Protein 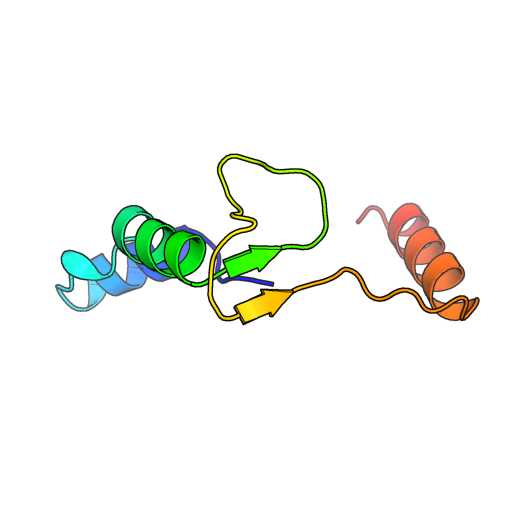AF-A0A177HC45-F1 (afdb_monomer_lite)

Foldseek 3Di:
DDDDQCVQCVCCVVVVPVCSHPVNVQVVVQQQEQEPDDDDPSHHNDHDDY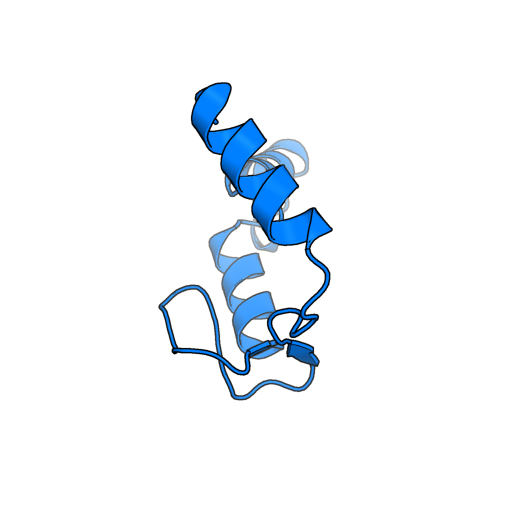DYDDPDPPCVVVVVVVVCVVVVD

pLDDT: mean 90.94, std 5.61, range [72.75, 98.12]

Sequence (73 aa):
MRGYRFDYDGWAKDFDLPERRFDKCLSYFIQGENYKSARNPWRRNAGRLTLKHACSSAPLFDVFLEAGRQSGQ

Radius of gyration: 16.54 Å; chains: 1; bounding box: 41×25×33 Å

Structure (mmCIF, N/CA/C/O backbone):
data_AF-A0A177HC45-F1
#
_entry.id   AF-A0A177HC45-F1
#
loop_
_atom_site.group_PDB
_atom_site.id
_atom_site.type_symbol
_atom_site.label_atom_id
_atom_site.label_alt_id
_atom_site.label_comp_id
_atom_site.label_asym_id
_atom_site.label_entity_id
_atom_site.label_seq_id
_atom_site.pdbx_PDB_ins_code
_atom_site.Cartn_x
_atom_site.Cartn_y
_atom_site.Cartn_z
_atom_site.occupancy
_atom_site.B_iso_or_equiv
_atom_site.auth_seq_id
_atom_site.auth_comp_id
_atom_site.auth_asym_id
_atom_site.auth_atom_id
_atom_site.pdbx_PDB_model_num
ATOM 1 N N . MET A 1 1 ? 2.938 1.886 -4.787 1.00 77.12 1 MET A N 1
ATOM 2 C CA . MET A 1 1 ? 2.987 1.989 -3.313 1.00 77.12 1 MET A CA 1
ATOM 3 C C . MET A 1 1 ? 1.555 2.151 -2.797 1.00 77.12 1 MET A C 1
ATOM 5 O O . MET A 1 1 ? 0.718 2.595 -3.574 1.00 77.12 1 MET A O 1
ATOM 9 N N . ARG A 1 2 ? 1.249 1.730 -1.566 1.00 87.50 2 ARG A N 1
ATOM 10 C CA . ARG A 1 2 ? -0.020 2.020 -0.862 1.00 87.50 2 ARG A CA 1
ATOM 11 C C . ARG A 1 2 ? 0.326 2.649 0.491 1.00 87.50 2 ARG A C 1
ATOM 13 O O . ARG A 1 2 ? 1.466 2.489 0.922 1.00 87.50 2 ARG A O 1
ATOM 20 N N . GLY A 1 3 ? -0.633 3.326 1.121 1.00 89.50 3 GLY A N 1
ATOM 21 C CA . GLY A 1 3 ? -0.470 3.818 2.491 1.00 89.50 3 GLY A CA 1
ATOM 22 C C . GLY A 1 3 ? -0.221 2.677 3.479 1.00 89.50 3 GLY A C 1
ATOM 23 O O . GLY A 1 3 ? -0.542 1.514 3.194 1.00 89.50 3 GLY A O 1
ATOM 24 N N . TYR A 1 4 ? 0.359 3.008 4.627 1.00 92.12 4 TYR A N 1
ATOM 25 C CA . TYR A 1 4 ? 0.604 2.055 5.696 1.00 92.12 4 TYR A CA 1
ATOM 26 C C . TYR A 1 4 ? -0.678 1.783 6.483 1.00 92.12 4 TYR A C 1
ATOM 28 O O . TYR A 1 4 ? -1.606 2.587 6.495 1.00 92.12 4 TYR A O 1
ATOM 36 N N . ARG A 1 5 ? -0.748 0.636 7.166 1.00 94.31 5 ARG A N 1
ATOM 37 C CA . ARG A 1 5 ? -1.944 0.240 7.923 1.00 94.31 5 ARG A CA 1
ATOM 38 C C . ARG A 1 5 ? -2.378 1.303 8.936 1.00 94.31 5 ARG A C 1
ATOM 40 O O . ARG A 1 5 ? -3.567 1.601 9.025 1.00 94.31 5 ARG A O 1
ATOM 47 N N . PHE A 1 6 ? -1.420 1.860 9.675 1.00 95.31 6 PHE A N 1
ATOM 48 C CA . PHE A 1 6 ? -1.706 2.840 10.722 1.00 95.31 6 PHE A CA 1
ATOM 49 C C . PHE A 1 6 ? -2.247 4.161 10.183 1.00 95.31 6 PHE A C 1
ATOM 51 O O . PHE A 1 6 ? -2.969 4.825 10.915 1.00 95.31 6 PHE A O 1
ATOM 58 N N . ASP A 1 7 ? -1.988 4.499 8.919 1.00 95.44 7 ASP A N 1
ATOM 59 C CA . ASP A 1 7 ? -2.565 5.699 8.309 1.00 95.44 7 ASP A CA 1
ATOM 60 C C . ASP A 1 7 ? -4.096 5.569 8.258 1.00 95.44 7 ASP A C 1
ATOM 62 O O . ASP A 1 7 ? -4.826 6.430 8.742 1.00 95.44 7 ASP A O 1
ATOM 66 N N . TYR A 1 8 ? -4.593 4.434 7.753 1.00 96.06 8 TYR A N 1
ATOM 67 C CA . TYR A 1 8 ? -6.031 4.175 7.633 1.00 96.06 8 TYR A CA 1
ATOM 68 C C . TYR A 1 8 ? -6.704 3.956 8.987 1.00 96.06 8 TYR A C 1
ATOM 70 O O . TYR A 1 8 ? -7.775 4.504 9.237 1.00 96.06 8 TYR A O 1
ATOM 78 N N . ASP A 1 9 ? -6.090 3.147 9.856 1.00 96.44 9 ASP A N 1
ATOM 79 C CA . ASP A 1 9 ? -6.648 2.863 11.181 1.00 96.44 9 ASP A CA 1
ATOM 80 C C . ASP A 1 9 ? -6.638 4.127 12.066 1.00 96.44 9 ASP A C 1
ATOM 82 O O . ASP A 1 9 ? -7.582 4.345 12.827 1.00 96.44 9 ASP A O 1
ATOM 86 N N . GLY A 1 10 ? -5.624 4.989 11.915 1.00 96.62 10 GLY A N 1
ATOM 87 C CA . GLY A 1 10 ? -5.540 6.304 12.553 1.00 96.62 10 GLY A CA 1
ATOM 88 C C . GLY A 1 10 ? -6.655 7.234 12.089 1.00 96.62 10 GLY A C 1
ATOM 89 O O . GLY A 1 10 ? -7.451 7.680 12.908 1.00 96.62 10 GLY A O 1
ATOM 90 N N . TRP A 1 11 ? -6.815 7.440 10.777 1.00 95.31 11 TRP A N 1
ATOM 91 C CA . TRP A 1 11 ? -7.906 8.273 10.253 1.00 95.31 11 TRP A CA 1
ATOM 92 C C . TRP A 1 11 ? -9.292 7.751 10.628 1.00 95.31 11 TRP A C 1
ATOM 94 O O . TRP A 1 11 ? -10.180 8.532 10.963 1.00 95.31 11 TRP A O 1
ATOM 104 N N . ALA A 1 12 ? -9.490 6.431 10.593 1.00 97.12 12 ALA A N 1
ATOM 105 C CA . ALA A 1 12 ? -10.752 5.821 10.991 1.00 97.12 12 ALA A CA 1
ATOM 106 C C . ALA A 1 12 ? -11.107 6.129 12.451 1.00 97.12 12 ALA A C 1
ATOM 108 O O . ALA A 1 12 ? -12.283 6.280 12.772 1.00 97.12 12 ALA A O 1
ATOM 109 N N . LYS A 1 13 ? -10.100 6.218 13.326 1.00 96.81 13 LYS A N 1
ATOM 110 C CA . LYS A 1 13 ? -10.272 6.567 14.735 1.00 96.81 13 LYS A CA 1
ATOM 111 C C . LYS A 1 13 ? -10.470 8.070 14.928 1.00 96.81 13 LYS A C 1
ATOM 113 O O . LYS A 1 13 ? -11.415 8.463 15.600 1.00 96.81 13 LYS A O 1
ATOM 118 N N . ASP A 1 14 ? -9.594 8.885 14.354 1.00 98.12 14 ASP A N 1
ATOM 119 C CA . ASP A 1 14 ? -9.530 10.324 14.630 1.00 98.12 14 ASP A CA 1
ATOM 120 C C . ASP A 1 14 ? -10.739 11.087 14.068 1.00 98.12 14 ASP A C 1
ATOM 122 O O . ASP A 1 14 ? -11.120 12.123 14.608 1.00 98.12 14 ASP A O 1
ATOM 126 N N . PHE A 1 15 ? -11.367 10.559 13.012 1.00 97.12 15 PHE A N 1
ATOM 127 C CA . PHE A 1 15 ? -12.511 11.182 12.337 1.00 97.12 15 PHE A CA 1
ATOM 128 C C . PHE A 1 15 ? -13.816 10.378 12.445 1.00 97.12 15 PHE A C 1
ATOM 130 O O . PHE A 1 15 ? -14.773 10.701 11.747 1.00 97.12 15 PHE A O 1
ATOM 137 N N . ASP A 1 16 ? -13.856 9.335 13.281 1.00 96.50 16 ASP A N 1
ATOM 138 C CA . ASP A 1 16 ? -15.014 8.438 13.446 1.00 96.50 16 ASP A CA 1
ATOM 139 C C . ASP A 1 16 ? -15.523 7.840 12.114 1.00 96.50 16 ASP A C 1
ATOM 141 O O . ASP A 1 16 ? -16.694 7.910 11.743 1.00 96.50 16 ASP A O 1
ATOM 145 N N . LEU A 1 17 ? -14.598 7.248 11.347 1.00 96.00 17 LEU A N 1
ATOM 146 C CA . LEU A 1 17 ? -14.851 6.662 10.025 1.00 96.00 17 LEU A CA 1
ATOM 147 C C . LEU A 1 17 ? -14.600 5.141 10.036 1.00 96.00 17 LEU A C 1
ATOM 149 O O . LEU A 1 17 ? -13.641 4.672 9.413 1.00 96.00 17 LEU A O 1
ATOM 153 N N . PRO A 1 18 ? -15.442 4.323 10.695 1.00 93.25 18 PRO A N 1
ATOM 154 C CA . PRO A 1 18 ? -15.193 2.885 10.866 1.00 93.25 18 PRO A CA 1
ATOM 155 C C . PRO A 1 18 ? -15.094 2.115 9.539 1.00 93.25 18 PRO A C 1
ATOM 157 O O . PRO A 1 18 ? -14.324 1.161 9.430 1.00 93.25 18 PRO A O 1
ATOM 160 N N . GLU A 1 19 ? -15.790 2.574 8.496 1.00 94.38 19 GLU A N 1
ATOM 161 C CA . GLU A 1 19 ? -15.740 1.986 7.148 1.00 94.38 19 GLU A CA 1
ATOM 162 C C . GLU A 1 19 ? -14.458 2.324 6.368 1.00 94.38 19 GLU A C 1
ATOM 164 O O . GLU A 1 19 ? -14.236 1.826 5.263 1.00 94.38 19 GLU A O 1
ATOM 169 N N . ARG A 1 20 ? -13.592 3.178 6.924 1.00 91.06 20 ARG A N 1
ATOM 170 C CA . ARG A 1 20 ? -12.300 3.557 6.333 1.00 91.06 20 ARG A CA 1
ATOM 171 C C . ARG A 1 20 ? -11.112 2.838 6.971 1.00 91.06 20 ARG A C 1
ATOM 173 O O . ARG A 1 20 ? -9.978 3.113 6.583 1.00 91.06 20 ARG A O 1
ATOM 180 N N . ARG A 1 21 ? -11.358 1.889 7.883 1.00 95.50 21 ARG A N 1
ATOM 181 C CA . ARG A 1 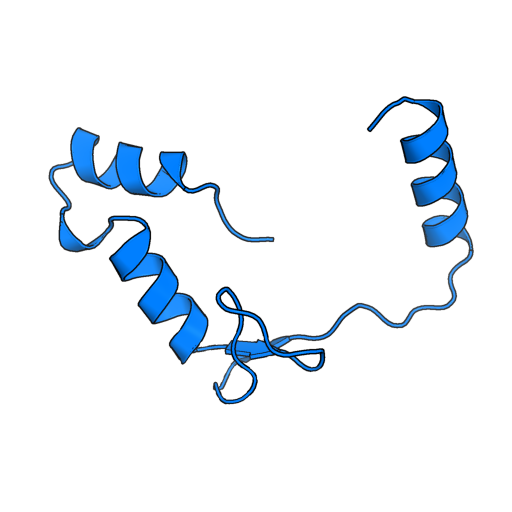21 ? -10.314 1.028 8.458 1.00 95.50 21 ARG A CA 1
ATOM 182 C C . ARG A 1 21 ? -9.543 0.268 7.385 1.00 95.50 21 ARG A C 1
ATOM 184 O O . ARG A 1 21 ? -10.041 0.018 6.280 1.00 95.50 21 ARG A O 1
ATOM 191 N N . PHE A 1 22 ? -8.310 -0.111 7.715 1.00 95.50 22 PHE A N 1
ATOM 192 C CA . PHE A 1 22 ? -7.391 -0.709 6.753 1.00 95.50 22 PHE A CA 1
ATOM 193 C C . PHE A 1 22 ? -7.954 -1.964 6.074 1.00 95.50 22 PHE A C 1
ATOM 195 O O . PHE A 1 22 ? -7.770 -2.137 4.874 1.00 95.50 22 PHE A O 1
ATOM 202 N N . ASP A 1 23 ? -8.671 -2.824 6.797 1.00 93.94 23 ASP A N 1
ATOM 203 C CA . ASP A 1 23 ? -9.275 -4.055 6.270 1.00 93.94 23 ASP A CA 1
ATOM 204 C C . ASP A 1 23 ? -10.366 -3.784 5.216 1.00 93.94 23 ASP A C 1
ATOM 206 O O . ASP A 1 23 ? -10.446 -4.480 4.193 1.00 93.94 23 ASP A O 1
ATOM 210 N N . LYS A 1 24 ? -11.160 -2.725 5.420 1.00 94.69 24 LYS A N 1
ATOM 211 C CA . LYS A 1 24 ? -12.187 -2.267 4.472 1.00 94.69 24 LYS A CA 1
ATOM 212 C C . LYS A 1 24 ? -11.548 -1.677 3.219 1.00 94.69 24 LYS A C 1
ATOM 214 O O . LYS A 1 24 ? -11.854 -2.095 2.099 1.00 94.69 24 LYS A O 1
ATOM 219 N N . CYS A 1 25 ? -10.593 -0.768 3.410 1.00 94.44 25 CYS A N 1
ATOM 220 C CA . CYS A 1 25 ? -9.843 -0.138 2.326 1.00 94.44 25 CYS A CA 1
ATOM 221 C C . CYS A 1 25 ? -9.054 -1.168 1.502 1.00 94.44 25 CYS A C 1
ATOM 223 O O . CYS A 1 25 ? -9.086 -1.141 0.272 1.00 94.44 25 CYS A O 1
ATOM 225 N N . LEU A 1 26 ? -8.394 -2.124 2.159 1.00 93.69 26 LEU A N 1
ATOM 226 C CA . LEU A 1 26 ? -7.639 -3.184 1.498 1.00 93.69 26 LEU A CA 1
ATOM 227 C C . LEU A 1 26 ? -8.533 -4.036 0.598 1.00 93.69 26 LEU A C 1
ATOM 229 O O . LEU A 1 26 ? -8.170 -4.294 -0.550 1.00 93.69 26 LEU A O 1
ATOM 233 N N . SER A 1 27 ? -9.707 -4.432 1.091 1.00 92.69 27 SER A N 1
ATOM 234 C CA . SER A 1 27 ? -10.672 -5.209 0.308 1.00 92.69 27 SER A CA 1
ATOM 235 C C . SER A 1 27 ? -11.109 -4.459 -0.950 1.00 92.69 27 SER A C 1
ATOM 237 O O . SER A 1 27 ? -11.198 -5.058 -2.023 1.00 92.69 27 SER A O 1
ATOM 239 N N . TYR A 1 28 ? -11.334 -3.147 -0.851 1.00 92.12 28 TYR A N 1
ATOM 240 C CA . TYR A 1 28 ? -11.623 -2.294 -2.004 1.00 92.12 28 TYR A CA 1
ATOM 241 C C . TYR A 1 28 ? -10.449 -2.249 -3.000 1.00 92.12 28 TYR A C 1
ATOM 243 O O . TYR A 1 28 ? -10.639 -2.482 -4.197 1.00 92.12 28 TYR A O 1
ATOM 251 N N . PHE A 1 29 ? -9.216 -2.034 -2.525 1.00 92.12 29 PHE A N 1
ATOM 252 C CA . PHE A 1 29 ? -8.033 -1.981 -3.393 1.00 92.12 29 PHE A CA 1
ATOM 253 C C . PHE A 1 29 ? -7.770 -3.302 -4.120 1.00 92.12 29 PHE A C 1
ATOM 255 O O . PHE A 1 29 ? -7.488 -3.300 -5.318 1.00 92.12 29 PHE A O 1
ATOM 262 N N . ILE A 1 30 ? -7.894 -4.430 -3.419 1.00 91.81 30 ILE A N 1
ATOM 263 C CA . ILE A 1 30 ? -7.721 -5.770 -3.993 1.00 91.81 30 ILE A CA 1
ATOM 264 C C . ILE A 1 30 ? -8.777 -6.033 -5.071 1.00 91.81 30 ILE A C 1
ATOM 266 O O . ILE A 1 30 ? -8.467 -6.627 -6.098 1.00 91.81 30 ILE A O 1
ATOM 270 N N . GLN A 1 31 ? -10.022 -5.588 -4.892 1.00 92.56 31 GLN A N 1
ATOM 271 C CA . GLN A 1 31 ? -11.066 -5.778 -5.904 1.00 92.56 31 GLN A CA 1
ATOM 272 C C . GLN A 1 31 ? -10.775 -5.030 -7.212 1.00 92.56 31 GLN A C 1
ATOM 274 O O . GLN A 1 31 ? -11.023 -5.572 -8.289 1.00 92.56 31 GLN A O 1
ATOM 279 N N . GLY A 1 32 ? -10.226 -3.817 -7.130 1.00 91.38 32 GLY A N 1
ATOM 280 C CA . GLY A 1 32 ? -9.926 -2.989 -8.300 1.00 91.38 32 GLY A CA 1
ATOM 281 C C . GLY A 1 32 ? -8.676 -3.402 -9.084 1.00 91.38 32 GLY A C 1
ATOM 282 O O . GLY A 1 32 ? -8.529 -3.007 -10.241 1.00 91.38 32 GLY A O 1
ATOM 283 N N . GLU A 1 33 ? -7.790 -4.204 -8.498 1.00 93.12 33 GLU A N 1
ATOM 284 C CA . GLU A 1 33 ? -6.437 -4.449 -9.005 1.00 93.12 33 GLU A CA 1
ATOM 285 C C . GLU A 1 33 ? -6.312 -5.670 -9.937 1.00 93.12 33 GLU A C 1
ATOM 287 O O . GLU A 1 33 ? -6.814 -6.765 -9.669 1.00 93.12 33 GLU A O 1
ATOM 292 N N . ASN A 1 34 ? -5.572 -5.489 -11.033 1.00 93.50 34 ASN A N 1
ATOM 293 C CA . ASN A 1 34 ? -5.065 -6.535 -11.918 1.00 93.50 34 ASN A CA 1
ATOM 294 C C . ASN A 1 34 ? -3.539 -6.458 -12.000 1.00 93.50 34 ASN A C 1
ATOM 296 O O . ASN A 1 34 ? -2.961 -5.872 -12.919 1.00 93.50 34 ASN A O 1
ATOM 300 N N . TYR A 1 35 ? -2.890 -7.028 -10.994 1.00 92.25 35 TYR A N 1
ATOM 301 C CA . TYR A 1 35 ? -1.448 -7.113 -10.890 1.00 92.25 35 TYR A CA 1
ATOM 302 C C . TYR A 1 35 ? -0.902 -8.213 -11.805 1.00 92.25 35 TYR A C 1
ATOM 304 O O . TYR A 1 35 ? -1.352 -9.354 -11.772 1.00 92.25 35 TYR A O 1
ATOM 312 N N . LYS A 1 36 ? 0.078 -7.877 -12.646 1.00 88.12 36 LYS A N 1
ATOM 313 C CA . LYS A 1 36 ? 0.645 -8.779 -13.665 1.00 88.12 36 LYS A CA 1
ATOM 314 C C . LYS A 1 36 ? 1.776 -9.679 -13.155 1.00 88.12 36 LYS A C 1
ATOM 316 O O . LYS A 1 36 ? 2.526 -10.218 -13.957 1.00 88.12 36 LYS A O 1
ATOM 321 N N . SER A 1 37 ? 1.908 -9.835 -11.841 1.00 84.38 37 SER A N 1
ATOM 322 C CA . SER A 1 37 ? 2.891 -10.722 -11.206 1.00 84.38 37 SER A CA 1
ATOM 323 C C . SER A 1 37 ? 2.182 -11.745 -10.307 1.00 84.38 37 SER A C 1
ATOM 325 O O . SER A 1 37 ? 0.956 -11.876 -10.353 1.00 84.38 37 SER A O 1
ATOM 327 N N . ALA A 1 38 ? 2.940 -12.513 -9.526 1.00 81.25 38 ALA A N 1
ATOM 328 C CA . ALA A 1 38 ? 2.417 -13.574 -8.678 1.00 81.25 38 ALA A CA 1
ATOM 329 C C . ALA A 1 38 ? 1.332 -13.065 -7.714 1.00 81.25 38 ALA A C 1
ATOM 331 O O . ALA A 1 38 ? 1.433 -11.982 -7.127 1.00 81.25 38 ALA A O 1
ATOM 332 N N . ARG A 1 39 ? 0.286 -13.880 -7.547 1.00 77.31 39 ARG A N 1
ATOM 333 C CA . ARG A 1 39 ? -0.801 -13.603 -6.609 1.00 77.31 39 ARG A CA 1
ATOM 334 C C . ARG A 1 39 ? -0.277 -13.693 -5.177 1.00 77.31 39 ARG A C 1
ATOM 336 O O . ARG A 1 39 ? 0.452 -14.618 -4.837 1.00 77.31 39 ARG A O 1
ATOM 343 N N . ASN A 1 40 ? -0.709 -12.774 -4.324 1.00 84.38 40 ASN A N 1
ATOM 344 C CA . ASN A 1 40 ? -0.475 -12.836 -2.884 1.00 84.38 40 ASN A CA 1
ATOM 345 C C . ASN A 1 40 ? -1.714 -12.306 -2.132 1.00 84.38 40 ASN A C 1
ATOM 347 O O . ASN A 1 40 ? -2.600 -11.736 -2.769 1.00 84.38 40 ASN A O 1
ATOM 351 N N . PRO A 1 41 ? -1.816 -12.473 -0.800 1.00 87.12 41 PRO A N 1
ATOM 352 C CA . PRO A 1 41 ? -2.985 -12.016 -0.037 1.00 87.12 41 PRO A CA 1
ATOM 353 C C . PRO A 1 41 ? -3.270 -10.510 -0.137 1.00 87.12 41 PRO A C 1
ATOM 355 O O . PRO A 1 41 ? -4.378 -10.071 0.146 1.00 87.12 41 PRO A O 1
ATOM 358 N N . TRP A 1 42 ? -2.286 -9.715 -0.559 1.00 88.25 42 TRP A N 1
ATOM 359 C CA . TRP A 1 42 ? -2.354 -8.257 -0.624 1.00 88.25 42 TRP A CA 1
ATOM 360 C C . TRP A 1 42 ? -2.673 -7.727 -2.028 1.00 88.25 42 TRP A C 1
ATOM 362 O O . TRP A 1 42 ? -2.840 -6.514 -2.201 1.00 88.25 42 TRP A O 1
ATOM 372 N N . ARG A 1 43 ? -2.721 -8.606 -3.039 1.00 90.75 43 ARG A N 1
ATOM 373 C CA . ARG A 1 43 ? -2.815 -8.253 -4.460 1.00 90.75 43 ARG A CA 1
ATOM 374 C C . ARG A 1 43 ? -3.756 -9.183 -5.222 1.00 90.75 43 ARG A C 1
ATOM 376 O O . ARG A 1 43 ? -3.810 -10.385 -4.968 1.00 90.75 43 ARG A O 1
ATOM 383 N N . ARG A 1 44 ? -4.459 -8.645 -6.219 1.00 90.19 44 ARG A N 1
ATOM 384 C CA . ARG A 1 44 ? -5.317 -9.428 -7.130 1.00 90.19 44 ARG A CA 1
ATOM 385 C C . ARG A 1 44 ? -4.892 -9.244 -8.579 1.00 90.19 44 ARG A C 1
ATOM 387 O O . ARG A 1 44 ? -4.322 -8.221 -8.935 1.00 90.19 44 ARG A O 1
ATOM 394 N N . ASN A 1 45 ? -5.236 -10.220 -9.420 1.00 91.62 45 ASN A N 1
ATOM 395 C CA . ASN A 1 45 ? -4.880 -10.266 -10.842 1.00 91.62 45 ASN A CA 1
ATOM 396 C C . ASN A 1 45 ? -6.122 -10.172 -11.759 1.00 91.62 45 ASN A C 1
ATOM 398 O O . ASN A 1 45 ? -6.094 -10.645 -12.890 1.00 91.62 45 ASN A O 1
ATOM 402 N N . ALA A 1 46 ? -7.243 -9.628 -11.265 1.00 89.25 46 ALA A N 1
ATOM 403 C CA . ALA A 1 46 ? -8.549 -9.741 -11.937 1.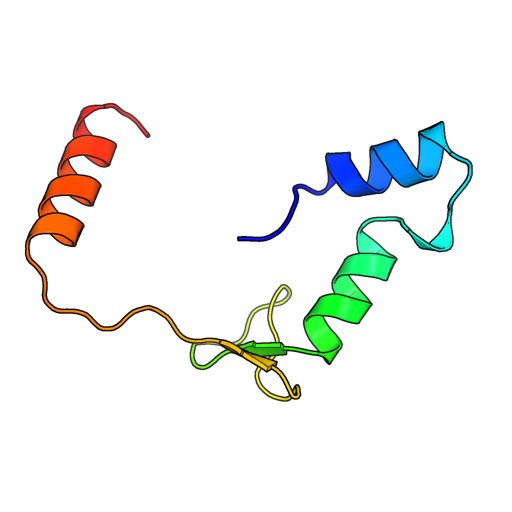00 89.25 46 ALA A CA 1
ATOM 404 C C . ALA A 1 46 ? -9.439 -8.485 -11.849 1.00 89.25 46 ALA A C 1
ATOM 406 O O . ALA A 1 46 ? -10.632 -8.557 -12.126 1.0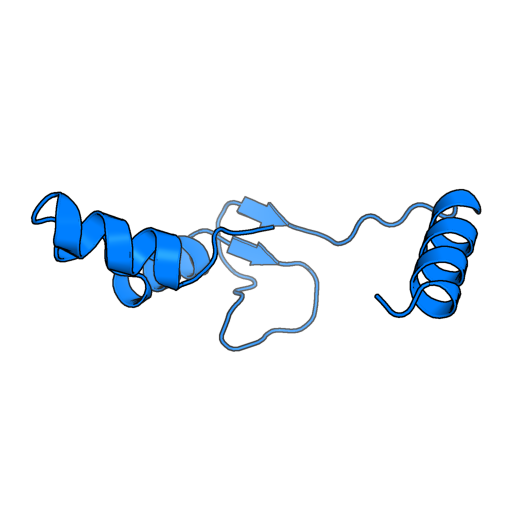0 89.25 46 ALA A O 1
ATOM 407 N N . GLY A 1 47 ? -8.886 -7.344 -11.442 1.00 90.69 47 GLY A N 1
ATOM 408 C CA . GLY A 1 47 ? -9.573 -6.055 -11.433 1.00 90.69 47 GLY A CA 1
ATOM 409 C 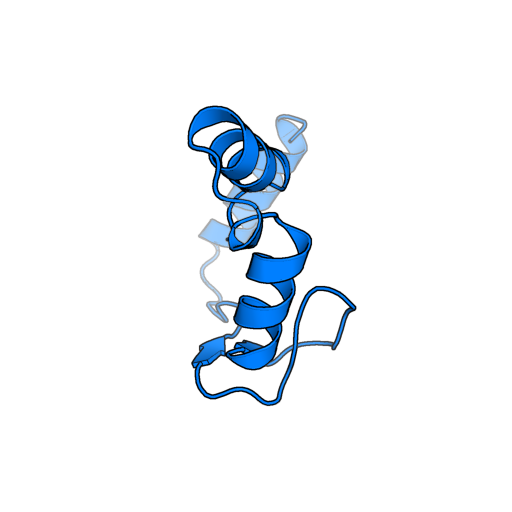C . GLY A 1 47 ? -9.441 -5.270 -12.743 1.00 90.69 47 GLY A C 1
ATOM 410 O O . GLY A 1 47 ? -8.907 -5.746 -13.747 1.00 90.69 47 GLY A O 1
ATOM 411 N N . ARG A 1 48 ? -9.928 -4.029 -12.735 1.00 94.06 48 ARG A N 1
ATOM 412 C CA . ARG A 1 48 ? -9.904 -3.136 -13.908 1.00 94.06 48 ARG A CA 1
ATOM 413 C C . ARG A 1 48 ? -8.593 -2.361 -14.038 1.00 94.06 48 ARG A C 1
ATOM 415 O O . ARG A 1 48 ? -8.201 -2.005 -15.145 1.00 94.06 48 ARG A O 1
ATOM 422 N N . LEU A 1 49 ? -7.909 -2.105 -12.924 1.00 92.38 49 LEU A N 1
ATOM 423 C CA . LEU A 1 49 ? -6.663 -1.348 -12.903 1.00 92.38 49 LEU A CA 1
ATOM 424 C C . LEU A 1 49 ? -5.476 -2.285 -13.126 1.00 92.38 49 LEU A C 1
ATOM 426 O O . LEU A 1 49 ? -5.087 -3.031 -12.228 1.00 92.38 49 LEU A O 1
ATOM 430 N N . THR A 1 50 ? -4.888 -2.238 -14.320 1.00 92.38 50 THR A N 1
ATOM 431 C CA . THR A 1 50 ? -3.694 -3.032 -14.622 1.00 92.38 50 THR A CA 1
ATOM 432 C C . THR A 1 50 ? -2.462 -2.420 -13.971 1.00 92.38 50 THR A C 1
ATOM 434 O O . THR A 1 50 ? -2.130 -1.264 -14.218 1.00 92.38 50 THR A O 1
ATOM 437 N N . LEU A 1 51 ? -1.753 -3.222 -13.180 1.00 90.69 51 LEU A N 1
ATOM 438 C CA . LEU A 1 51 ? -0.498 -2.848 -12.541 1.00 90.69 51 LEU A CA 1
ATOM 439 C C . LEU A 1 51 ? 0.584 -3.851 -12.927 1.00 90.69 51 LEU A C 1
ATOM 441 O O . LEU A 1 51 ? 0.372 -5.062 -12.873 1.00 90.69 51 LEU A O 1
ATOM 445 N N . LYS A 1 52 ? 1.765 -3.357 -13.281 1.00 89.00 52 LYS A N 1
ATOM 446 C CA . LYS A 1 52 ? 2.930 -4.188 -13.590 1.00 89.00 52 LYS A CA 1
ATOM 447 C C . LYS A 1 52 ? 4.172 -3.603 -12.944 1.00 89.00 52 LYS A C 1
ATOM 449 O O . LYS A 1 52 ? 4.224 -2.402 -12.683 1.00 89.00 52 LYS A O 1
ATOM 454 N N . HIS A 1 53 ? 5.163 -4.453 -12.710 1.00 83.38 53 HIS A N 1
ATOM 455 C CA . HIS A 1 53 ? 6.498 -3.961 -12.412 1.00 83.38 53 HIS A CA 1
ATOM 456 C C . HIS A 1 53 ? 7.031 -3.205 -13.632 1.00 83.38 53 HIS A C 1
ATOM 458 O O . HIS A 1 53 ? 6.765 -3.600 -14.774 1.00 83.38 53 HIS A O 1
ATOM 464 N N . ALA A 1 54 ? 7.758 -2.113 -13.404 1.00 79.75 54 ALA A N 1
ATOM 465 C CA . ALA A 1 54 ? 8.482 -1.470 -14.488 1.00 79.75 54 ALA A CA 1
ATOM 466 C C . ALA A 1 54 ? 9.500 -2.477 -15.048 1.00 79.75 54 ALA A C 1
ATOM 468 O O . ALA A 1 54 ? 10.215 -3.133 -14.292 1.00 79.75 54 ALA A O 1
ATOM 469 N N . CYS A 1 55 ? 9.517 -2.642 -16.368 1.00 72.75 55 CYS A N 1
ATOM 470 C CA . CYS A 1 55 ? 10.430 -3.540 -17.072 1.00 72.75 55 CYS A CA 1
ATOM 471 C C . CYS A 1 55 ? 11.328 -2.678 -17.960 1.00 72.75 55 CYS A C 1
ATOM 473 O O . CYS A 1 55 ? 11.177 -2.640 -19.177 1.00 72.75 55 CYS A O 1
ATOM 475 N N . SER A 1 56 ? 12.162 -1.870 -17.309 1.00 80.31 56 SER A N 1
ATOM 476 C CA . SER A 1 56 ? 13.179 -1.053 -17.963 1.00 80.31 56 SER A CA 1
ATOM 477 C C . SER A 1 56 ? 14.539 -1.633 -17.608 1.00 80.31 56 SER A C 1
ATOM 479 O O . SER A 1 56 ? 14.794 -1.912 -16.440 1.00 80.31 56 SER A O 1
ATOM 481 N N . SER A 1 57 ? 15.399 -1.805 -18.606 1.00 81.69 57 SER A N 1
ATOM 482 C CA . SER A 1 57 ? 16.774 -2.289 -18.452 1.00 81.69 57 SER A CA 1
ATOM 483 C C . SER A 1 57 ? 17.760 -1.159 -18.131 1.00 81.69 57 SER A C 1
ATOM 485 O O . SER A 1 57 ? 18.945 -1.269 -18.437 1.00 81.69 57 SER A O 1
ATOM 487 N N . ALA A 1 58 ? 17.277 -0.027 -17.609 1.00 86.50 58 ALA A N 1
ATOM 488 C CA . ALA A 1 58 ? 18.134 1.109 -17.302 1.00 86.50 58 ALA A CA 1
ATOM 489 C C . ALA A 1 58 ? 19.092 0.746 -16.147 1.00 86.50 58 ALA A C 1
ATOM 491 O O . ALA A 1 58 ? 18.608 0.448 -15.052 1.00 86.50 58 ALA A O 1
ATOM 492 N N . PRO A 1 59 ? 20.423 0.853 -16.335 1.00 87.69 59 PRO A N 1
ATOM 493 C CA . PRO A 1 59 ? 21.409 0.472 -15.315 1.00 87.69 59 PRO A CA 1
ATOM 494 C C . PRO A 1 59 ? 21.268 1.226 -13.986 1.00 87.69 59 PRO A C 1
ATOM 496 O O . PRO A 1 59 ? 21.728 0.768 -12.945 1.00 87.69 59 PRO A O 1
ATOM 499 N N . LEU A 1 60 ? 20.617 2.395 -14.008 1.00 90.62 60 LEU A N 1
ATOM 500 C CA . LEU A 1 60 ? 20.399 3.221 -12.825 1.00 90.62 60 LEU A CA 1
ATOM 501 C C . LEU A 1 60 ? 19.586 2.500 -11.740 1.00 90.62 60 LEU A C 1
ATOM 503 O O . LEU A 1 60 ? 19.815 2.760 -10.562 1.00 90.62 60 LEU A O 1
ATOM 507 N N . PHE A 1 61 ? 18.668 1.598 -12.109 1.00 89.25 61 PHE A N 1
ATOM 508 C CA . PHE A 1 61 ? 17.905 0.832 -11.120 1.00 89.25 61 PHE A CA 1
ATOM 509 C C . PHE A 1 61 ? 18.816 -0.085 -10.306 1.00 89.25 61 PHE A C 1
ATOM 511 O O . PHE A 1 61 ? 18.733 -0.080 -9.082 1.00 89.25 61 PHE A O 1
ATOM 518 N N . ASP A 1 62 ? 19.722 -0.802 -10.968 1.00 89.88 62 ASP A N 1
ATOM 519 C CA . ASP A 1 62 ? 20.639 -1.731 -10.304 1.00 89.88 62 ASP A CA 1
ATOM 520 C C . ASP A 1 62 ? 21.623 -0.983 -9.397 1.00 89.88 62 ASP A C 1
ATOM 522 O O . ASP A 1 62 ? 21.823 -1.364 -8.243 1.00 89.88 62 ASP A O 1
ATOM 526 N N . VAL A 1 63 ? 22.172 0.140 -9.877 1.00 94.25 63 VAL A N 1
ATOM 527 C CA . VAL A 1 63 ? 23.064 1.002 -9.081 1.00 94.25 63 VAL A CA 1
ATOM 528 C C . VAL A 1 63 ? 22.341 1.565 -7.857 1.00 94.25 63 VAL A C 1
ATOM 530 O O . VAL A 1 63 ? 22.901 1.587 -6.761 1.00 94.25 63 VAL A O 1
ATOM 533 N N . PHE A 1 64 ? 21.088 1.995 -8.018 1.00 92.50 64 PHE A N 1
ATOM 534 C CA . PHE A 1 64 ? 20.287 2.514 -6.913 1.00 92.50 64 PHE A CA 1
ATOM 535 C C . PHE A 1 64 ? 19.987 1.433 -5.863 1.00 92.50 64 PHE A C 1
ATOM 537 O O . PHE A 1 64 ? 20.084 1.698 -4.665 1.00 92.50 64 PHE A O 1
ATOM 544 N N . LEU A 1 65 ? 19.671 0.208 -6.296 1.00 92.31 65 LEU A N 1
ATOM 545 C CA . LEU A 1 65 ? 19.440 -0.924 -5.395 1.00 92.31 65 LEU A CA 1
ATOM 546 C C . LEU A 1 65 ? 20.708 -1.304 -4.614 1.00 92.31 65 LEU A C 1
ATOM 548 O O . LEU A 1 65 ? 20.631 -1.530 -3.406 1.00 92.31 65 LEU A O 1
ATOM 552 N N . GLU A 1 66 ? 21.873 -1.322 -5.265 1.00 95.25 66 GLU A N 1
ATOM 553 C CA . GLU A 1 66 ? 23.145 -1.625 -4.599 1.00 95.25 66 GLU A CA 1
ATOM 554 C C . GLU A 1 66 ? 23.536 -0.541 -3.581 1.00 95.25 66 GLU A C 1
ATOM 556 O O . GLU A 1 66 ? 23.940 -0.865 -2.464 1.00 95.25 66 GLU A O 1
ATOM 561 N N . ALA A 1 67 ? 23.341 0.741 -3.902 1.00 96.06 67 ALA A N 1
ATOM 562 C CA . ALA A 1 67 ? 23.559 1.832 -2.949 1.00 96.06 67 ALA A CA 1
ATOM 563 C C . ALA A 1 67 ? 22.626 1.728 -1.722 1.00 96.06 67 ALA A C 1
ATOM 565 O O . ALA A 1 67 ? 23.047 1.961 -0.584 1.00 96.06 67 ALA A O 1
ATOM 566 N N . GLY A 1 68 ? 21.369 1.319 -1.930 1.00 95.25 68 GLY A N 1
ATOM 567 C CA . GLY A 1 68 ? 20.431 1.006 -0.848 1.00 95.25 68 GLY A CA 1
ATOM 568 C C . GLY A 1 68 ? 20.967 -0.093 0.074 1.00 95.25 68 GLY A C 1
ATOM 569 O O . GLY A 1 68 ? 21.055 0.100 1.285 1.00 95.25 68 GLY A O 1
ATOM 570 N N . ARG A 1 69 ? 21.444 -1.202 -0.506 1.00 95.69 69 ARG A N 1
ATOM 571 C CA . ARG A 1 69 ? 22.040 -2.318 0.246 1.00 95.69 69 ARG A CA 1
ATOM 572 C C . ARG A 1 69 ? 23.265 -1.887 1.058 1.00 95.69 69 ARG A C 1
ATOM 574 O O . ARG A 1 69 ? 23.435 -2.323 2.192 1.00 95.69 69 ARG A O 1
ATOM 581 N N . GLN A 1 70 ? 24.116 -1.031 0.495 1.00 96.38 70 GLN A N 1
ATOM 582 C CA . GLN A 1 70 ? 25.315 -0.517 1.169 1.00 96.38 70 GLN A CA 1
ATOM 583 C C . GLN A 1 70 ? 24.996 0.455 2.313 1.00 96.38 70 GLN A C 1
ATOM 585 O O . GLN A 1 70 ? 25.770 0.551 3.262 1.00 96.38 70 GLN A O 1
ATOM 590 N N . SER A 1 71 ? 23.862 1.155 2.242 1.00 95.94 71 SER A N 1
ATOM 591 C CA . SER A 1 71 ? 23.422 2.094 3.283 1.00 95.94 71 SER A CA 1
ATOM 592 C C . SER A 1 71 ? 22.580 1.454 4.394 1.00 95.94 71 SER A C 1
ATOM 594 O O . SER A 1 71 ? 22.258 2.133 5.368 1.00 95.94 71 SER A O 1
ATOM 596 N N . GLY A 1 72 ? 22.262 0.157 4.289 1.00 91.69 72 GLY A N 1
ATOM 597 C CA . GLY A 1 72 ? 21.485 -0.577 5.293 1.00 91.69 72 GLY A CA 1
ATOM 598 C C . GLY A 1 72 ? 19.972 -0.342 5.224 1.00 91.69 72 GLY A C 1
ATOM 599 O O . GLY A 1 72 ? 19.306 -0.460 6.252 1.00 91.69 72 GLY A O 1
ATOM 600 N N . GLN A 1 73 ? 19.453 0.020 4.045 1.00 74.50 73 GLN A N 1
ATOM 601 C CA . GLN A 1 73 ? 18.011 0.068 3.755 1.00 74.50 73 GLN A CA 1
ATOM 602 C C . GLN A 1 73 ? 17.380 -1.329 3.684 1.00 74.50 73 GLN A C 1
ATOM 604 O O . GLN A 1 73 ? 18.100 -2.296 3.340 1.00 74.50 73 GLN A O 1
#

Secondary structure (DSSP, 8-state):
----HHHHHHHHHHTT-GGGSHHHHHHHHHHHEEESS--BTTB-BSSSEEE-------HHHHHHHHHHHHHT-